Protein AF-A0A520C8S0-F1 (afdb_monomer)

Nearest PDB structures (foldseek):
  2jxl-assembly1_A  TM=5.239E-01  e=4.081E-01  Homo sapiens
  6u3a-assembly1_A  TM=5.490E-01  e=1.243E+00  Homo sapiens
  3jvt-assembly1_B  TM=3.681E-01  e=3.322E+00  Argopecten irradians

pLDDT: mean 90.54, std 10.07, range [38.84, 97.12]

Solvent-accessible surface area (backbone atoms only — not comparable to full-atom values): 5362 Å² total; per-residue (Å²): 131,88,72,78,79,83,84,82,47,71,46,79,56,97,92,40,74,36,74,58,80,86,50,71,64,49,49,66,44,48,79,74,55,63,73,88,58,54,90,61,78,57,43,66,46,64,97,58,102,61,66,49,72,63,38,57,71,40,26,80,86,66,82,54,46,40,33,64,71,37,53,36,52,49,36,50,55,52,57,73,71,62,133

Structure (mmCIF, N/CA/C/O backbone):
data_AF-A0A520C8S0-F1
#
_entry.id   AF-A0A520C8S0-F1
#
loop_
_atom_site.group_PDB
_atom_site.id
_atom_site.type_symbol
_atom_site.label_atom_id
_atom_site.label_alt_id
_atom_site.label_comp_id
_atom_site.label_asym_id
_atom_site.label_entity_id
_atom_site.label_seq_id
_atom_site.pdbx_PDB_ins_code
_atom_site.Cartn_x
_atom_site.Cartn_y
_atom_site.Cartn_z
_atom_site.occupancy
_atom_site.B_iso_or_equiv
_atom_site.auth_seq_id
_atom_site.auth_comp_id
_atom_site.auth_asym_id
_atom_site.auth_atom_id
_atom_site.pdbx_PDB_model_num
ATOM 1 N N . MET A 1 1 ? -25.688 3.022 -7.079 1.00 38.84 1 MET A N 1
ATOM 2 C CA . MET A 1 1 ? -25.699 1.816 -6.223 1.00 38.84 1 MET A CA 1
ATOM 3 C C . MET A 1 1 ? -24.896 2.165 -4.985 1.00 38.84 1 MET A C 1
ATOM 5 O O . MET A 1 1 ? -23.730 2.496 -5.140 1.00 38.84 1 MET A O 1
ATOM 9 N N . SER A 1 2 ? -25.509 2.233 -3.801 1.00 43.41 2 SER A N 1
ATOM 10 C CA . SER A 1 2 ? -24.758 2.499 -2.568 1.00 43.41 2 SER A CA 1
ATOM 11 C C . SER A 1 2 ? -23.908 1.269 -2.260 1.00 43.41 2 SER A C 1
ATOM 13 O O . SER A 1 2 ? -24.451 0.236 -1.868 1.00 43.41 2 SER A O 1
ATOM 15 N N . SER A 1 3 ? -22.602 1.342 -2.509 1.00 60.91 3 SER A N 1
ATOM 16 C CA . SER A 1 3 ? -21.680 0.316 -2.035 1.00 60.91 3 SER A CA 1
ATOM 17 C C . SER A 1 3 ? -21.692 0.346 -0.511 1.00 60.91 3 SER A C 1
ATOM 19 O O . SER A 1 3 ? -21.605 1.410 0.104 1.00 60.91 3 SER A O 1
ATOM 21 N N . THR A 1 4 ? -21.840 -0.817 0.115 1.00 75.44 4 THR A N 1
ATOM 22 C CA . THR A 1 4 ? -21.647 -0.927 1.559 1.00 75.44 4 THR A CA 1
ATOM 23 C C . THR A 1 4 ? -20.225 -0.441 1.881 1.00 75.44 4 THR A C 1
ATOM 25 O O . THR A 1 4 ? -19.283 -0.859 1.187 1.00 75.44 4 THR A O 1
ATOM 28 N N . PRO A 1 5 ? -20.047 0.458 2.869 1.00 81.19 5 PRO A N 1
ATOM 29 C CA . PRO A 1 5 ? -18.722 0.895 3.289 1.00 81.19 5 PRO A CA 1
ATOM 30 C C . PRO A 1 5 ? -17.883 -0.318 3.703 1.00 81.19 5 PRO A C 1
ATOM 32 O O . PRO A 1 5 ? -18.381 -1.194 4.415 1.00 81.19 5 PRO A O 1
ATOM 35 N N . HIS A 1 6 ? -16.626 -0.382 3.254 1.00 91.19 6 HIS A N 1
ATOM 36 C CA . HIS A 1 6 ? -15.715 -1.445 3.683 1.00 91.19 6 HIS A CA 1
ATOM 37 C C . HIS A 1 6 ? -15.451 -1.313 5.183 1.00 91.19 6 HIS A C 1
ATOM 39 O O . HIS A 1 6 ? -15.151 -0.220 5.668 1.00 91.19 6 HIS A O 1
ATOM 45 N N . THR A 1 7 ? -15.586 -2.409 5.926 1.00 91.69 7 THR A N 1
ATOM 46 C CA . THR A 1 7 ? -15.388 -2.393 7.380 1.00 91.69 7 THR A CA 1
ATOM 47 C C . THR A 1 7 ? -13.961 -2.806 7.706 1.00 91.69 7 THR A C 1
ATOM 49 O O . THR A 1 7 ? -13.631 -3.989 7.710 1.00 91.69 7 THR A O 1
ATOM 52 N N . TRP A 1 8 ? -13.122 -1.818 8.006 1.00 93.75 8 TRP A N 1
ATOM 53 C CA . TRP A 1 8 ? -11.745 -2.042 8.430 1.00 93.75 8 TRP A CA 1
ATOM 54 C C . TRP A 1 8 ? -11.679 -2.605 9.849 1.00 93.75 8 TRP A C 1
ATOM 56 O O . TRP A 1 8 ? -12.358 -2.128 10.761 1.00 93.75 8 TRP A O 1
ATOM 66 N N . GLN A 1 9 ? -10.824 -3.605 10.039 1.00 94.25 9 GLN A N 1
ATOM 67 C CA . GLN A 1 9 ? -10.473 -4.107 11.362 1.00 94.25 9 GLN A CA 1
ATOM 68 C C . GLN A 1 9 ? -9.195 -3.435 11.848 1.00 94.25 9 GLN A C 1
ATOM 70 O O . GLN A 1 9 ? -8.306 -3.116 11.060 1.00 94.25 9 GLN A O 1
ATOM 75 N N . PHE A 1 10 ? -9.095 -3.264 13.162 1.00 94.31 10 PHE A N 1
ATOM 76 C CA . PHE A 1 10 ? -7.964 -2.607 13.798 1.00 94.31 10 PHE A CA 1
ATOM 77 C C . PHE A 1 10 ? -7.435 -3.448 14.948 1.00 94.31 10 PHE A C 1
ATOM 79 O O . PHE A 1 10 ? -8.181 -4.176 15.607 1.00 94.31 10 PHE A O 1
ATOM 86 N N . PHE A 1 11 ? -6.142 -3.321 15.207 1.00 93.50 11 PHE A N 1
ATOM 87 C CA . PHE A 1 11 ? -5.510 -3.824 16.416 1.00 93.50 11 PHE A CA 1
ATOM 88 C C . PHE A 1 11 ? -4.607 -2.746 17.000 1.00 93.50 11 PHE A C 1
ATOM 90 O O . PHE A 1 11 ? -4.130 -1.865 16.288 1.00 93.50 11 PHE A O 1
ATOM 97 N N . ARG A 1 12 ? -4.369 -2.813 18.308 1.00 92.12 12 ARG A N 1
ATOM 98 C CA . ARG A 1 12 ? -3.517 -1.847 18.994 1.00 92.12 12 ARG A CA 1
ATOM 99 C C . ARG A 1 12 ? -2.108 -2.397 19.145 1.00 92.12 12 ARG A C 1
ATOM 101 O O . ARG A 1 12 ? -1.919 -3.451 19.749 1.00 92.12 12 ARG A O 1
ATOM 108 N N . ALA A 1 13 ? -1.127 -1.654 18.649 1.00 88.81 13 ALA A N 1
ATOM 109 C CA . ALA A 1 13 ? 0.288 -1.969 18.801 1.00 88.81 13 ALA A CA 1
ATOM 110 C C . ALA A 1 13 ? 1.113 -0.681 18.872 1.00 88.81 13 ALA A C 1
ATOM 112 O O . ALA A 1 13 ? 0.827 0.286 18.173 1.00 88.81 13 ALA A O 1
ATOM 113 N N . GLY A 1 14 ? 2.127 -0.646 19.743 1.00 83.56 14 GLY A N 1
ATOM 114 C CA . GLY A 1 14 ? 3.002 0.527 19.874 1.00 83.56 14 GLY A CA 1
ATOM 115 C C . GLY A 1 14 ? 2.277 1.822 20.268 1.00 83.56 14 GLY A C 1
ATOM 116 O O . GLY A 1 14 ? 2.738 2.903 19.926 1.00 83.56 14 GLY A O 1
ATOM 117 N N . GLY A 1 15 ? 1.130 1.725 20.951 1.00 86.25 15 GLY A N 1
ATOM 118 C CA . GLY A 1 15 ? 0.329 2.882 21.370 1.00 86.25 15 GLY A CA 1
ATOM 119 C C . GLY A 1 15 ? -0.577 3.483 20.289 1.00 86.25 15 GLY A C 1
ATOM 120 O O . GLY A 1 15 ? -1.246 4.473 20.566 1.00 86.25 15 GLY A O 1
ATOM 121 N N . VAL A 1 16 ? -0.639 2.884 19.096 1.00 86.75 16 VAL A N 1
ATOM 122 C CA . VAL A 1 16 ? -1.490 3.336 17.984 1.00 86.75 16 VAL A 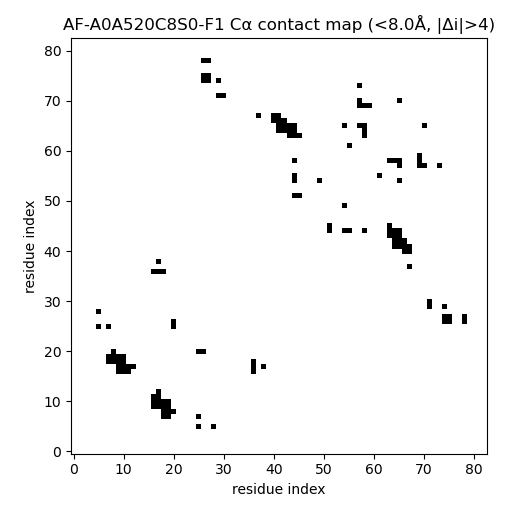CA 1
ATOM 123 C C . VAL A 1 16 ? -2.411 2.219 17.497 1.00 86.75 16 VAL A C 1
ATOM 125 O O . VAL A 1 16 ? -2.121 1.033 17.683 1.00 86.75 16 VAL A O 1
ATOM 128 N N . ASP A 1 17 ? -3.528 2.602 16.882 1.00 89.88 17 ASP A N 1
ATOM 129 C CA . ASP A 1 17 ? -4.421 1.667 16.201 1.00 89.88 17 ASP A CA 1
ATOM 130 C C . ASP A 1 17 ? -3.910 1.452 14.772 1.00 89.88 17 ASP A C 1
ATOM 132 O O . ASP A 1 17 ? -3.755 2.399 14.002 1.00 89.88 17 ASP A O 1
ATOM 136 N N . GLN A 1 18 ? -3.609 0.202 14.435 1.00 90.44 18 GLN A N 1
ATOM 137 C CA . GLN A 1 18 ? -3.121 -0.203 13.123 1.00 90.44 18 GLN A CA 1
ATOM 138 C C . GLN A 1 18 ? -4.201 -0.979 12.383 1.00 90.44 18 GLN A C 1
ATOM 140 O O . GLN A 1 18 ? -4.919 -1.789 12.979 1.00 90.44 18 GLN A O 1
ATOM 145 N N . VAL A 1 19 ? -4.304 -0.737 11.076 1.00 92.81 19 VAL A N 1
ATOM 146 C CA . VAL A 1 19 ? -5.228 -1.475 10.217 1.00 92.81 19 VAL A CA 1
ATOM 147 C C . VAL A 1 19 ? -4.777 -2.929 10.096 1.00 92.81 19 VAL A C 1
ATOM 149 O O . VAL A 1 19 ? -3.591 -3.237 9.974 1.00 92.81 19 VAL A O 1
ATOM 152 N N . VAL A 1 20 ? -5.739 -3.838 10.130 1.00 93.50 20 VAL A N 1
ATOM 153 C CA . VAL A 1 20 ? -5.531 -5.255 9.863 1.00 93.50 20 VAL A CA 1
ATOM 154 C C . VAL A 1 20 ? -5.860 -5.519 8.398 1.00 93.50 20 VAL A C 1
ATOM 156 O O . VAL A 1 20 ? -6.993 -5.302 7.980 1.00 93.50 20 VAL A O 1
ATOM 159 N N . ILE A 1 21 ? -4.898 -6.051 7.644 1.00 92.69 21 ILE A N 1
ATOM 160 C CA . ILE A 1 21 ? -5.108 -6.559 6.281 1.00 92.69 21 ILE A CA 1
ATOM 161 C C . ILE A 1 21 ? -5.127 -8.088 6.353 1.00 92.69 21 ILE A C 1
ATOM 163 O O . ILE A 1 21 ? -4.122 -8.699 6.719 1.00 92.69 21 ILE A O 1
ATOM 167 N N . ARG A 1 22 ? -6.272 -8.717 6.067 1.00 94.19 22 ARG A N 1
ATOM 168 C CA . ARG A 1 22 ? -6.447 -10.182 6.183 1.00 94.19 22 ARG A CA 1
ATOM 169 C C . ARG A 1 22 ? -7.032 -10.833 4.941 1.00 94.19 22 ARG A C 1
ATOM 171 O O . ARG A 1 22 ? -6.872 -12.038 4.765 1.00 94.19 22 ARG A O 1
ATOM 178 N N . THR A 1 23 ? -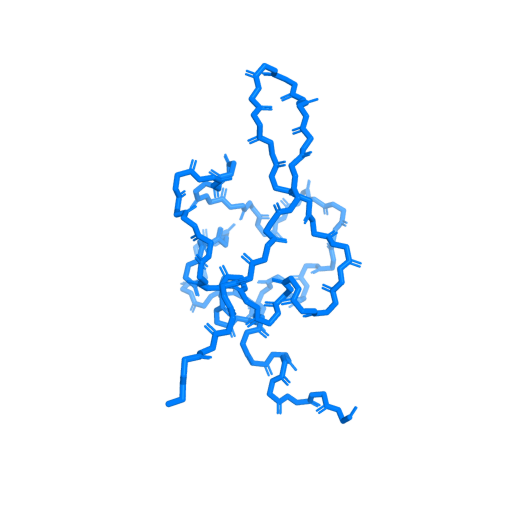7.733 -10.071 4.114 1.00 93.88 23 THR A N 1
ATOM 179 C CA . THR A 1 23 ? -8.520 -10.588 2.997 1.00 93.88 23 THR A CA 1
ATOM 180 C C . THR A 1 23 ? -8.156 -9.899 1.688 1.00 93.88 23 THR A C 1
ATOM 182 O O . THR A 1 23 ? -7.575 -8.815 1.672 1.00 93.88 23 THR A O 1
ATOM 185 N N . GLY A 1 24 ? -8.536 -10.516 0.567 1.00 93.00 24 GLY A N 1
ATOM 186 C CA . GLY A 1 24 ? -8.418 -9.874 -0.743 1.00 93.00 24 GLY A CA 1
ATOM 187 C C . GLY A 1 24 ? -9.290 -8.621 -0.876 1.00 93.00 24 GLY A C 1
ATOM 188 O O . GLY A 1 24 ? -8.907 -7.700 -1.589 1.00 93.00 24 GLY A O 1
ATOM 189 N N . GLU A 1 25 ? -10.422 -8.541 -0.161 1.00 93.69 25 GLU A N 1
ATOM 190 C CA . GLU A 1 25 ? -11.262 -7.336 -0.169 1.00 93.69 2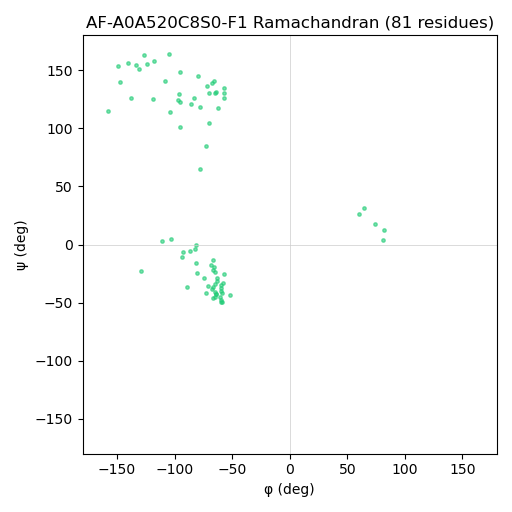5 GLU A CA 1
ATOM 191 C C . GLU A 1 25 ? -10.547 -6.150 0.492 1.00 93.69 25 GLU A C 1
ATOM 193 O O . GLU A 1 25 ? -10.626 -5.039 -0.024 1.00 93.69 25 GLU A O 1
ATOM 198 N N . ASP A 1 26 ? -9.770 -6.386 1.555 1.00 94.94 26 ASP A N 1
ATOM 199 C CA . ASP A 1 26 ? -8.939 -5.345 2.178 1.00 94.94 26 ASP A CA 1
ATOM 200 C C . ASP A 1 26 ? -7.939 -4.752 1.173 1.00 94.94 26 ASP A C 1
ATOM 202 O O . ASP A 1 26 ? -7.770 -3.537 1.099 1.00 94.94 26 ASP A O 1
ATOM 206 N N . ILE A 1 27 ? -7.316 -5.603 0.351 1.00 94.56 27 ILE A N 1
ATOM 207 C CA . ILE A 1 27 ? -6.390 -5.172 -0.706 1.00 94.56 27 ILE A CA 1
ATOM 208 C C . ILE A 1 27 ? -7.146 -4.398 -1.793 1.00 94.56 27 ILE A C 1
ATOM 210 O O . ILE A 1 27 ? -6.726 -3.310 -2.179 1.00 94.56 27 ILE A O 1
ATOM 214 N N . ALA A 1 28 ? -8.294 -4.908 -2.247 1.00 94.44 28 ALA A N 1
ATOM 215 C CA . ALA A 1 28 ? -9.096 -4.275 -3.296 1.00 94.44 28 ALA A CA 1
ATOM 216 C C . ALA A 1 28 ? -9.668 -2.909 -2.881 1.00 94.44 28 ALA A C 1
ATOM 218 O O . ALA A 1 28 ? -9.993 -2.075 -3.726 1.00 94.44 28 ALA A O 1
ATOM 219 N N . ARG A 1 29 ? -9.816 -2.676 -1.574 1.00 94.56 29 ARG A N 1
ATOM 220 C CA . ARG A 1 29 ? -10.355 -1.440 -0.996 1.00 94.56 29 ARG A CA 1
ATOM 221 C C . ARG A 1 29 ? -9.266 -0.533 -0.426 1.00 94.56 29 ARG A C 1
ATOM 223 O O . ARG A 1 29 ? -9.611 0.506 0.131 1.00 94.56 29 ARG A O 1
ATOM 230 N N . ILE A 1 30 ? -7.980 -0.868 -0.571 1.00 93.69 30 ILE A N 1
ATOM 231 C CA . ILE A 1 30 ? -6.876 -0.160 0.097 1.00 93.69 30 ILE A CA 1
ATOM 232 C C . ILE A 1 30 ? -6.824 1.339 -0.230 1.00 93.69 30 ILE A C 1
ATOM 234 O O . ILE A 1 30 ? -6.520 2.146 0.645 1.00 93.69 30 ILE A O 1
ATOM 238 N N . GLY A 1 31 ? -7.218 1.736 -1.446 1.00 93.06 31 GLY A N 1
ATOM 239 C CA . GLY A 1 31 ? -7.317 3.144 -1.852 1.00 93.06 31 GLY A CA 1
ATOM 240 C C . GLY A 1 31 ? -8.406 3.948 -1.123 1.00 93.06 31 GLY A C 1
ATOM 241 O O . GLY A 1 31 ? -8.411 5.172 -1.190 1.00 93.06 31 GLY A O 1
ATOM 242 N N . GLN A 1 32 ? -9.321 3.284 -0.409 1.00 93.38 32 GLN A N 1
ATOM 243 C CA . GLN A 1 32 ? -10.377 3.910 0.401 1.00 93.38 32 GLN A CA 1
ATOM 244 C C . GLN A 1 32 ? -9.956 4.101 1.868 1.00 93.38 32 GLN A C 1
ATOM 246 O O . GLN A 1 32 ? -10.713 4.678 2.650 1.00 93.38 32 GLN A O 1
ATOM 251 N N . LEU A 1 33 ? -8.788 3.586 2.268 1.00 91.81 33 LEU A N 1
ATOM 252 C CA . LEU A 1 33 ? -8.274 3.722 3.628 1.00 91.81 33 LEU A CA 1
ATOM 253 C C . LEU A 1 33 ? -7.859 5.176 3.898 1.00 91.81 33 LEU A C 1
ATOM 255 O O . LEU A 1 33 ? -7.102 5.757 3.120 1.00 91.81 33 LEU A O 1
ATOM 259 N N . ASP A 1 34 ? -8.308 5.751 5.021 1.00 89.19 34 ASP A N 1
ATOM 260 C CA . ASP A 1 34 ? -7.889 7.099 5.431 1.00 89.19 34 ASP A CA 1
ATOM 261 C C . ASP A 1 34 ? -6.360 7.153 5.543 1.00 89.19 34 ASP A C 1
ATOM 263 O O . ASP A 1 34 ? -5.737 6.360 6.255 1.00 89.19 34 ASP A O 1
ATOM 267 N N . GLN A 1 35 ? -5.754 8.117 4.851 1.00 86.00 35 GLN A N 1
ATOM 268 C CA . GLN A 1 35 ? -4.309 8.284 4.796 1.00 86.00 35 GLN A CA 1
ATOM 269 C C . GLN A 1 35 ? -3.666 8.452 6.185 1.00 86.00 35 GLN A C 1
ATOM 271 O O . GLN A 1 35 ? -2.511 8.080 6.375 1.00 86.00 35 GLN A O 1
ATOM 276 N N . LYS A 1 36 ? -4.405 8.944 7.186 1.00 87.38 36 LYS A N 1
ATOM 277 C CA . LYS A 1 36 ? -3.929 9.090 8.574 1.00 87.38 36 LYS A CA 1
ATOM 278 C C . LYS A 1 36 ? -3.633 7.759 9.26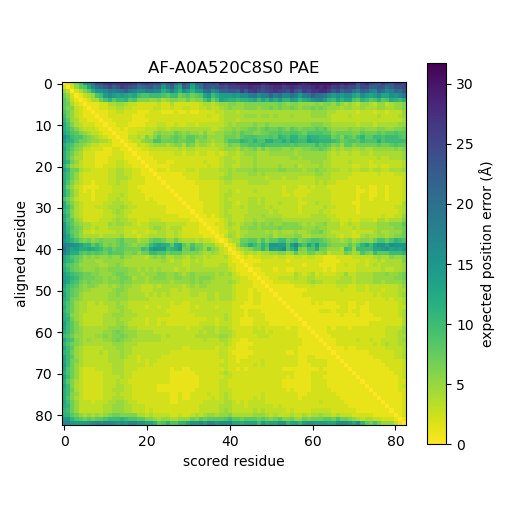7 1.00 87.38 36 LYS A C 1
ATOM 280 O O . LYS A 1 36 ? -2.934 7.752 10.275 1.00 87.38 36 LYS A O 1
ATOM 285 N N . LEU A 1 37 ? -4.179 6.656 8.755 1.00 87.62 37 LEU A N 1
ATOM 286 C CA . LEU A 1 37 ? -3.984 5.308 9.296 1.00 87.62 37 LEU A CA 1
ATOM 287 C C . LEU A 1 37 ? -2.726 4.622 8.736 1.00 87.62 37 LEU A C 1
ATOM 289 O O . LEU A 1 37 ? -2.376 3.526 9.172 1.00 87.62 37 LEU A O 1
ATOM 293 N N . TRP A 1 38 ? -2.037 5.248 7.778 1.00 86.75 38 TRP A N 1
ATOM 294 C CA . TRP A 1 38 ? -0.811 4.715 7.196 1.00 86.75 38 TRP A CA 1
ATOM 295 C C . TRP A 1 38 ? 0.369 4.955 8.135 1.00 86.75 38 TRP A C 1
ATOM 297 O O . TRP A 1 38 ? 0.734 6.091 8.427 1.00 86.75 38 TRP A O 1
ATOM 307 N N . VAL A 1 39 ? 0.989 3.867 8.590 1.00 7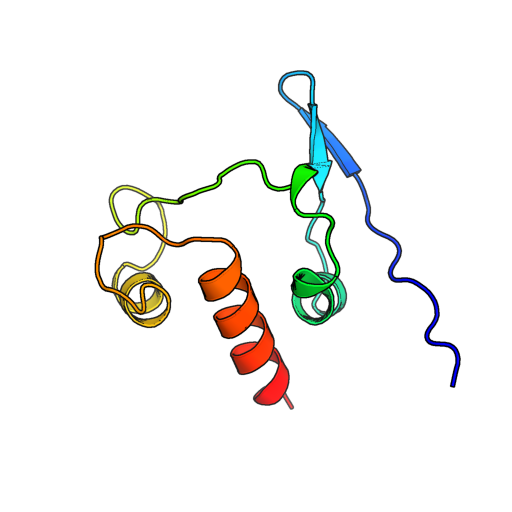8.75 39 VAL A N 1
ATOM 308 C CA . VAL A 1 39 ? 2.108 3.918 9.546 1.00 78.75 39 VAL A CA 1
ATOM 309 C C . VAL A 1 39 ? 3.383 4.476 8.903 1.00 78.75 39 VAL A C 1
ATOM 311 O O . VAL A 1 39 ? 4.143 5.189 9.554 1.00 78.75 39 VAL A O 1
ATOM 314 N N . ALA A 1 40 ? 3.618 4.174 7.623 1.00 75.69 40 ALA A N 1
ATOM 315 C CA . ALA A 1 40 ? 4.780 4.640 6.876 1.00 75.69 40 ALA A CA 1
ATOM 316 C C . ALA A 1 40 ? 4.345 5.501 5.687 1.00 75.69 40 ALA A C 1
ATOM 318 O O . ALA A 1 40 ? 3.580 5.064 4.831 1.00 75.69 40 ALA A O 1
ATOM 319 N N . LEU A 1 41 ? 4.888 6.717 5.615 1.00 77.56 41 LEU A N 1
ATOM 320 C CA . LEU A 1 41 ? 4.708 7.606 4.462 1.00 77.56 41 LEU A CA 1
ATOM 321 C C . LEU A 1 41 ? 5.657 7.259 3.306 1.00 77.56 41 LEU A C 1
ATOM 323 O O . LEU A 1 41 ? 5.455 7.729 2.188 1.00 77.56 41 LEU A O 1
ATOM 327 N N . ALA A 1 42 ? 6.698 6.473 3.593 1.00 85.38 42 ALA A N 1
ATOM 328 C CA . ALA A 1 42 ? 7.666 5.991 2.623 1.00 85.38 42 ALA A CA 1
ATOM 329 C C . ALA A 1 42 ? 8.353 4.716 3.157 1.00 85.38 42 ALA A C 1
ATOM 331 O O . ALA A 1 42 ? 9.040 4.765 4.180 1.00 85.38 42 ALA A O 1
ATOM 332 N N . CYS A 1 43 ? 8.146 3.578 2.495 1.00 91.38 43 CYS A N 1
ATOM 333 C CA . CYS A 1 43 ? 8.740 2.284 2.842 1.00 91.38 43 CYS A CA 1
ATOM 334 C C . CYS A 1 43 ? 10.004 2.044 1.998 1.00 91.38 43 CYS A C 1
ATOM 336 O O . CYS A 1 43 ? 9.924 2.200 0.781 1.00 91.38 43 CYS A O 1
ATOM 338 N N . PRO A 1 44 ? 11.164 1.679 2.573 1.00 94.88 44 PRO A N 1
ATOM 339 C CA . PRO A 1 44 ? 12.365 1.426 1.779 1.00 94.88 44 PRO A CA 1
ATOM 340 C C . PRO A 1 44 ? 12.191 0.202 0.868 1.00 94.88 44 PRO A C 1
ATOM 342 O O . PRO A 1 44 ? 11.662 -0.825 1.285 1.00 94.88 44 PRO A O 1
ATOM 345 N N . THR A 1 45 ? 12.712 0.269 -0.357 1.00 95.75 45 THR A N 1
ATOM 346 C CA . THR A 1 45 ? 12.665 -0.855 -1.315 1.00 95.75 45 THR A CA 1
ATOM 347 C C . THR A 1 45 ? 13.750 -1.910 -1.075 1.00 95.75 45 THR A C 1
ATOM 349 O O . THR A 1 45 ? 13.860 -2.884 -1.823 1.00 95.75 45 THR A O 1
ATOM 352 N N . ARG A 1 46 ? 14.611 -1.712 -0.069 1.00 96.06 46 ARG A N 1
ATOM 353 C CA . ARG A 1 46 ? 15.770 -2.557 0.254 1.00 96.06 46 ARG A CA 1
ATOM 354 C C . ARG A 1 46 ? 15.920 -2.705 1.765 1.00 96.06 46 ARG A C 1
ATOM 356 O O . ARG A 1 46 ? 15.497 -1.838 2.523 1.00 96.06 46 ARG A O 1
ATOM 363 N N . GLY A 1 47 ? 16.572 -3.787 2.195 1.00 93.50 47 GLY A N 1
ATOM 364 C CA .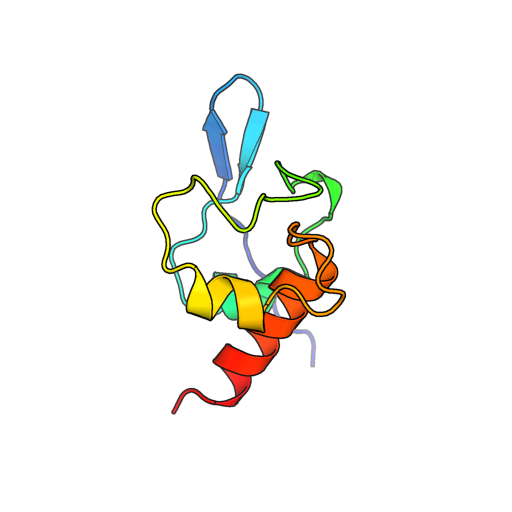 GLY A 1 47 ? 16.820 -4.050 3.618 1.00 93.50 47 GLY A CA 1
ATOM 365 C C . GLY A 1 47 ? 15.580 -4.501 4.396 1.00 93.50 47 GLY A C 1
ATOM 366 O O . GLY A 1 47 ? 15.583 -4.440 5.621 1.00 93.50 47 GLY A O 1
ATOM 367 N N . ILE A 1 48 ? 14.540 -4.947 3.688 1.00 93.19 48 ILE A N 1
ATOM 368 C CA . ILE A 1 48 ? 13.343 -5.571 4.253 1.00 93.19 48 ILE A CA 1
ATOM 369 C C . ILE A 1 48 ? 13.224 -7.007 3.741 1.00 93.19 48 ILE A C 1
ATOM 371 O O . ILE A 1 48 ? 13.776 -7.347 2.693 1.00 93.19 48 ILE A O 1
ATOM 375 N N . GLU A 1 49 ? 12.498 -7.846 4.472 1.00 94.62 49 GLU A N 1
ATOM 376 C CA . GLU A 1 49 ? 12.255 -9.248 4.116 1.00 94.62 49 GLU A CA 1
ATOM 377 C C . GLU A 1 49 ? 11.182 -9.369 3.020 1.00 94.62 49 GLU A C 1
ATOM 379 O O . GLU A 1 49 ? 10.087 -9.883 3.235 1.00 94.62 49 GLU A O 1
ATOM 384 N N . PHE A 1 50 ? 11.483 -8.847 1.830 1.00 94.25 50 PHE A N 1
ATOM 385 C CA . PHE A 1 50 ? 10.612 -8.909 0.659 1.00 94.25 50 PHE A CA 1
ATOM 386 C C . PHE A 1 50 ? 11.446 -8.938 -0.628 1.00 94.25 50 PHE A C 1
ATOM 388 O O . PHE A 1 50 ? 12.574 -8.443 -0.650 1.00 94.25 50 PHE A O 1
ATOM 395 N N . ASP A 1 51 ? 10.908 -9.523 -1.702 1.00 96.25 51 ASP A N 1
ATOM 396 C CA . ASP A 1 51 ? 11.614 -9.631 -2.981 1.00 96.25 51 ASP A CA 1
ATOM 397 C C . ASP A 1 51 ? 11.919 -8.240 -3.582 1.00 96.25 51 ASP A C 1
ATOM 399 O O . ASP A 1 51 ? 10.989 -7.509 -3.941 1.00 96.25 51 ASP A O 1
ATOM 403 N N . PRO A 1 52 ? 13.202 -7.865 -3.756 1.00 95.25 52 PRO A N 1
ATOM 404 C CA . PRO A 1 52 ? 13.564 -6.533 -4.234 1.00 95.25 52 PRO A CA 1
ATOM 405 C C . PRO A 1 52 ? 13.072 -6.233 -5.649 1.00 95.25 52 PRO A C 1
ATOM 407 O O . PRO A 1 52 ? 12.770 -5.083 -5.951 1.00 95.25 52 PRO A O 1
ATOM 410 N N . ARG A 1 53 ? 12.971 -7.252 -6.515 1.00 95.94 53 ARG A N 1
ATOM 411 C CA . ARG A 1 53 ? 12.526 -7.063 -7.904 1.00 95.94 53 ARG A CA 1
ATOM 412 C C . ARG A 1 53 ? 11.061 -6.664 -7.964 1.00 95.94 53 ARG A C 1
ATOM 414 O O . ARG A 1 53 ? 10.693 -5.825 -8.773 1.00 95.94 53 ARG A O 1
ATOM 421 N N . THR A 1 54 ? 10.239 -7.239 -7.097 1.00 95.88 54 THR A N 1
ATOM 422 C CA . THR A 1 54 ? 8.837 -6.851 -6.961 1.00 95.88 54 THR A CA 1
ATOM 423 C C . THR A 1 54 ? 8.716 -5.419 -6.442 1.00 95.88 54 THR A C 1
ATOM 425 O O . THR A 1 54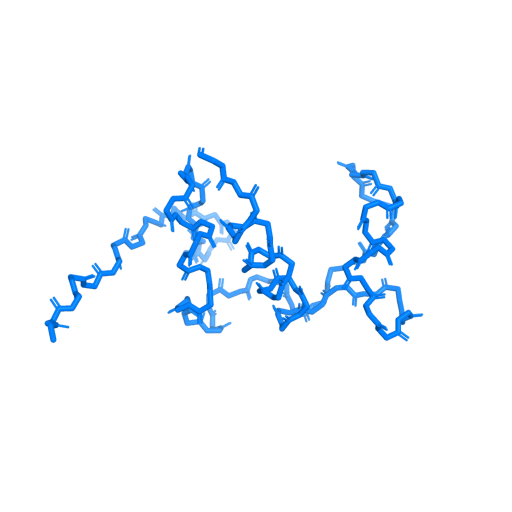 ? 7.911 -4.656 -6.962 1.00 95.88 54 THR A O 1
ATOM 428 N N . LEU A 1 55 ? 9.552 -5.012 -5.480 1.00 96.50 55 LEU A N 1
ATOM 429 C CA . LEU A 1 55 ? 9.564 -3.627 -4.988 1.00 96.50 55 LEU A CA 1
ATOM 430 C C . LEU A 1 55 ? 10.002 -2.635 -6.073 1.00 96.50 55 LEU A C 1
ATOM 432 O O . LEU A 1 55 ? 9.446 -1.547 -6.140 1.00 96.50 55 LEU A O 1
ATOM 436 N N . ASP A 1 56 ? 10.918 -3.029 -6.962 1.00 96.00 56 ASP A N 1
ATOM 437 C CA . ASP A 1 56 ? 11.336 -2.213 -8.114 1.00 96.00 56 ASP A CA 1
ATOM 438 C C . ASP A 1 56 ? 10.221 -2.005 -9.151 1.00 96.00 56 ASP A C 1
ATOM 440 O O . ASP A 1 56 ? 10.281 -1.063 -9.936 1.00 96.00 56 ASP A O 1
ATOM 444 N N . LEU A 1 57 ? 9.207 -2.878 -9.181 1.00 96.75 57 LEU A N 1
ATOM 445 C CA . LEU A 1 57 ? 8.019 -2.688 -10.021 1.00 96.75 57 LEU A CA 1
ATOM 446 C C . LEU A 1 57 ? 7.014 -1.715 -9.394 1.00 96.75 57 LEU A C 1
ATOM 448 O O . LEU A 1 57 ? 6.209 -1.135 -10.118 1.00 96.75 57 LEU A O 1
ATOM 452 N N . ILE A 1 58 ? 7.041 -1.570 -8.066 1.00 97.12 58 ILE A N 1
ATOM 453 C CA . ILE A 1 58 ? 6.143 -0.685 -7.314 1.00 97.12 58 ILE A CA 1
ATOM 454 C C . ILE A 1 58 ? 6.742 0.722 -7.197 1.00 97.12 58 ILE A C 1
ATOM 45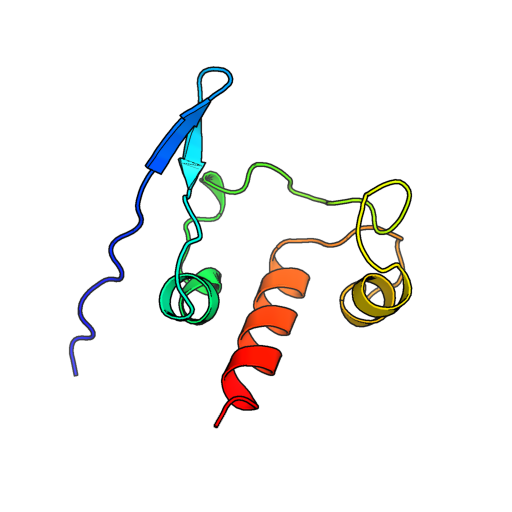6 O O . ILE A 1 58 ? 5.996 1.688 -7.263 1.00 97.12 58 ILE A O 1
ATOM 460 N N . ASP A 1 59 ? 8.064 0.840 -7.050 1.00 96.88 59 ASP A N 1
ATOM 461 C CA . ASP A 1 59 ? 8.812 2.106 -7.012 1.00 96.88 59 ASP A CA 1
ATOM 462 C C . ASP A 1 59 ? 8.885 2.740 -8.414 1.00 96.88 59 ASP A C 1
ATOM 464 O O . ASP A 1 59 ? 9.811 2.517 -9.202 1.00 96.88 59 ASP A O 1
ATOM 468 N N . THR A 1 60 ? 7.836 3.482 -8.761 1.00 96.06 60 THR A N 1
ATOM 469 C CA . THR A 1 60 ? 7.613 4.022 -10.105 1.00 96.06 60 THR A CA 1
ATOM 470 C C . THR A 1 60 ? 8.519 5.204 -10.431 1.00 96.06 60 THR A C 1
ATOM 472 O O . THR A 1 60 ? 8.861 5.396 -11.603 1.00 96.06 60 THR A O 1
ATOM 475 N N . ASP A 1 61 ? 8.928 5.977 -9.420 1.00 95.81 61 ASP A N 1
ATOM 476 C CA . ASP A 1 61 ? 9.840 7.114 -9.579 1.00 95.81 61 ASP A CA 1
ATOM 477 C C . ASP A 1 61 ? 11.321 6.751 -9.357 1.00 95.81 61 ASP A C 1
ATOM 479 O O . ASP A 1 61 ? 12.206 7.509 -9.771 1.00 95.81 61 ASP A O 1
ATOM 483 N N . ARG A 1 62 ? 11.588 5.541 -8.843 1.00 95.94 62 ARG A N 1
ATOM 484 C CA . ARG A 1 62 ? 12.917 4.959 -8.609 1.00 95.94 62 ARG A CA 1
ATOM 485 C C . ARG A 1 62 ? 13.725 5.720 -7.557 1.00 95.94 62 ARG A C 1
ATOM 487 O O . ARG A 1 62 ? 14.957 5.763 -7.650 1.00 95.94 62 ARG A O 1
ATOM 494 N N . ASP A 1 63 ? 13.063 6.318 -6.565 1.00 96.38 63 ASP A N 1
ATOM 495 C CA . ASP A 1 63 ? 13.719 7.006 -5.445 1.00 96.38 63 ASP A CA 1
ATOM 496 C C . ASP A 1 63 ? 14.164 6.048 -4.315 1.00 96.38 63 ASP A C 1
ATOM 498 O O . ASP A 1 63 ? 14.835 6.463 -3.357 1.00 96.38 63 ASP A O 1
ATOM 502 N N . GLY A 1 64 ? 13.846 4.754 -4.441 1.00 96.06 64 GLY A N 1
ATOM 503 C CA . GLY A 1 64 ? 14.144 3.723 -3.456 1.00 96.06 64 GLY A CA 1
ATOM 504 C C . GLY A 1 64 ? 13.136 3.667 -2.308 1.00 96.06 64 GLY A C 1
ATOM 505 O O . GLY A 1 64 ? 13.414 3.023 -1.285 1.00 96.06 64 GLY A O 1
ATOM 506 N N . ARG A 1 65 ? 11.986 4.340 -2.432 1.00 96.12 65 ARG A N 1
ATOM 507 C CA . ARG A 1 65 ? 10.935 4.373 -1.418 1.00 96.12 65 ARG A CA 1
ATOM 508 C C . ARG A 1 65 ? 9.543 4.257 -2.027 1.00 96.12 65 ARG A C 1
ATOM 510 O O . ARG A 1 65 ? 9.096 5.106 -2.774 1.00 96.12 65 ARG A O 1
ATOM 517 N N . ILE A 1 66 ? 8.783 3.289 -1.536 1.00 95.75 66 ILE A N 1
ATOM 518 C CA . ILE A 1 66 ? 7.376 3.122 -1.900 1.00 95.75 66 ILE A CA 1
ATOM 519 C C . ILE A 1 66 ? 6.510 4.048 -1.056 1.00 95.75 66 ILE A C 1
ATOM 521 O O . ILE A 1 66 ? 6.539 3.991 0.181 1.00 95.75 66 ILE A O 1
ATOM 525 N N . ARG A 1 67 ? 5.690 4.862 -1.717 1.00 93.94 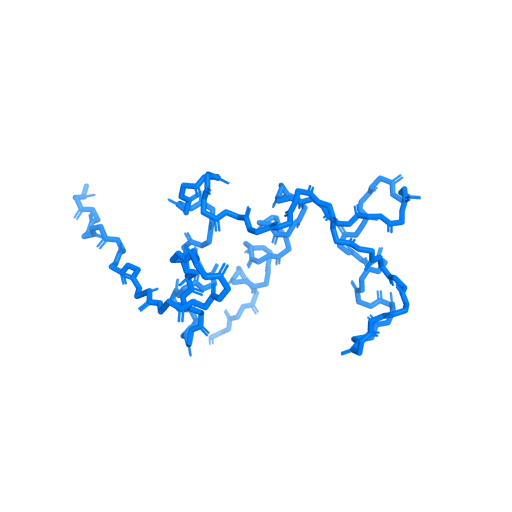67 ARG A N 1
ATOM 526 C CA . ARG A 1 67 ? 4.708 5.757 -1.084 1.00 93.94 67 ARG A CA 1
ATOM 527 C C . ARG A 1 67 ? 3.282 5.210 -1.221 1.00 93.94 67 ARG A C 1
ATOM 529 O O . ARG A 1 67 ? 3.030 4.355 -2.070 1.00 93.94 67 ARG A O 1
ATOM 536 N N . PRO A 1 68 ? 2.309 5.713 -0.431 1.00 94.00 68 PRO A N 1
ATOM 537 C CA . PRO A 1 68 ? 0.930 5.233 -0.502 1.00 94.00 68 PRO A CA 1
ATOM 538 C C . PRO A 1 68 ? 0.322 5.219 -1.916 1.00 94.00 68 PRO A C 1
ATOM 540 O O . PRO A 1 68 ? -0.272 4.202 -2.260 1.00 94.00 68 PRO A O 1
ATOM 543 N N . PRO A 1 69 ? 0.490 6.254 -2.771 1.00 94.25 69 PRO A N 1
ATOM 544 C CA . PRO A 1 69 ? -0.074 6.228 -4.124 1.00 94.25 69 PRO A CA 1
ATOM 545 C C . PRO A 1 69 ? 0.442 5.068 -4.982 1.00 94.25 69 PRO A C 1
ATOM 547 O O . PRO A 1 69 ? -0.323 4.468 -5.729 1.00 94.25 69 PRO A O 1
ATOM 550 N N . GLU A 1 70 ? 1.720 4.724 -4.845 1.00 96.56 70 GLU A N 1
ATOM 551 C CA . GLU A 1 70 ? 2.349 3.637 -5.597 1.00 96.56 70 GLU A CA 1
ATOM 552 C C . GLU A 1 70 ? 1.880 2.273 -5.106 1.00 96.56 70 GLU A C 1
ATOM 554 O O . GLU A 1 70 ? 1.546 1.401 -5.908 1.00 96.56 70 GLU A O 1
ATOM 559 N N . LEU A 1 71 ? 1.775 2.103 -3.782 1.00 94.56 71 LEU A N 1
ATOM 560 C CA . LEU A 1 71 ? 1.237 0.873 -3.211 1.00 94.56 71 LEU A CA 1
ATOM 561 C C . LEU A 1 71 ? -0.232 0.676 -3.606 1.00 94.56 71 LEU A C 1
ATOM 563 O O . LEU A 1 71 ? -0.618 -0.429 -3.979 1.00 94.56 71 LEU A O 1
ATOM 567 N N . ILE A 1 72 ? -1.039 1.741 -3.560 1.00 95.31 72 ILE A N 1
ATOM 568 C CA . ILE A 1 72 ? -2.443 1.710 -3.991 1.00 95.31 72 ILE A CA 1
ATOM 569 C C . ILE A 1 72 ? -2.527 1.294 -5.463 1.00 95.31 72 ILE A C 1
ATOM 571 O O . ILE A 1 72 ? -3.249 0.349 -5.775 1.00 95.31 72 ILE A O 1
ATOM 575 N N . ALA A 1 73 ? -1.743 1.921 -6.345 1.00 96.94 73 ALA A N 1
ATOM 576 C CA . ALA A 1 73 ? -1.722 1.581 -7.767 1.00 96.94 73 ALA A CA 1
ATOM 577 C C . ALA A 1 73 ? -1.309 0.118 -8.012 1.00 96.94 73 ALA A C 1
ATOM 579 O O . ALA A 1 73 ? -1.911 -0.567 -8.840 1.00 96.94 73 ALA A O 1
ATOM 580 N N . ALA A 1 74 ? -0.324 -0.391 -7.266 1.00 96.69 74 ALA A N 1
ATOM 581 C CA . ALA A 1 74 ? 0.093 -1.788 -7.348 1.00 96.69 74 ALA A CA 1
ATOM 582 C C . ALA A 1 74 ? -1.021 -2.756 -6.910 1.00 96.69 74 ALA A C 1
ATOM 584 O O . ALA A 1 74 ? -1.256 -3.769 -7.573 1.00 96.69 74 ALA A O 1
ATOM 585 N N . CYS A 1 75 ? -1.738 -2.441 -5.828 1.00 95.88 75 CYS A N 1
ATOM 586 C CA . CYS A 1 75 ? -2.879 -3.230 -5.364 1.00 95.88 75 CYS A CA 1
ATOM 587 C C . CYS A 1 75 ? -4.039 -3.211 -6.366 1.00 95.88 75 CYS A C 1
ATOM 589 O O . CYS A 1 75 ? -4.583 -4.267 -6.683 1.00 95.88 75 CYS A O 1
ATOM 591 N N . GLU A 1 76 ? -4.388 -2.043 -6.905 1.00 95.50 76 GLU A N 1
ATOM 592 C CA . GLU A 1 76 ? -5.430 -1.900 -7.928 1.00 95.50 76 GLU A CA 1
ATOM 593 C C . GLU A 1 76 ? -5.085 -2.692 -9.193 1.00 95.50 76 GLU A C 1
ATOM 595 O O . GLU A 1 76 ? -5.924 -3.438 -9.707 1.00 95.50 76 GLU A O 1
ATOM 600 N N . TRP A 1 77 ? -3.834 -2.598 -9.657 1.00 96.38 77 TRP A N 1
ATOM 601 C CA . TRP A 1 77 ? -3.346 -3.388 -10.784 1.00 96.38 77 TRP A CA 1
ATOM 602 C C . TRP A 1 77 ? -3.456 -4.887 -10.502 1.00 96.38 77 TRP A C 1
ATOM 604 O O . TRP A 1 77 ? -3.989 -5.621 -11.334 1.00 96.38 77 TRP A O 1
ATOM 614 N N . ALA A 1 78 ? -3.006 -5.346 -9.331 1.00 95.38 78 ALA A N 1
ATOM 615 C CA . ALA A 1 78 ? -3.075 -6.756 -8.968 1.00 95.38 78 ALA A CA 1
ATOM 616 C C . ALA A 1 78 ? -4.527 -7.248 -8.963 1.00 95.38 78 ALA A C 1
ATOM 618 O O . ALA A 1 78 ? -4.838 -8.233 -9.628 1.00 95.38 78 ALA A O 1
ATOM 619 N N . CYS A 1 79 ? -5.433 -6.524 -8.297 1.00 94.81 79 CYS A N 1
ATOM 620 C CA . CYS A 1 79 ? -6.852 -6.867 -8.229 1.00 94.81 79 CYS A CA 1
ATOM 621 C C . CYS A 1 79 ? -7.527 -6.927 -9.606 1.00 94.81 79 CYS A C 1
ATOM 623 O O . CYS A 1 79 ? -8.372 -7.793 -9.819 1.00 94.81 79 CYS A O 1
ATOM 625 N N . ALA A 1 80 ? -7.134 -6.072 -10.553 1.00 95.00 80 ALA A N 1
ATOM 626 C CA . ALA A 1 80 ? -7.668 -6.084 -11.916 1.00 95.00 80 ALA A CA 1
ATOM 627 C C . ALA A 1 80 ? -7.260 -7.322 -12.744 1.00 95.00 80 ALA A C 1
ATOM 629 O O . ALA A 1 80 ? -7.887 -7.601 -13.765 1.00 95.00 80 ALA A O 1
ATOM 630 N N . HIS A 1 81 ? -6.226 -8.060 -12.325 1.00 94.62 81 HIS A N 1
ATOM 631 C CA . HIS A 1 81 ? -5.679 -9.213 -13.053 1.00 94.62 81 HIS A CA 1
ATOM 632 C C . HIS A 1 81 ? -5.941 -10.564 -12.363 1.00 94.62 81 HIS A C 1
ATOM 634 O O . HIS A 1 81 ? -5.487 -11.604 -12.852 1.00 94.62 81 HIS A O 1
ATOM 640 N N . LEU A 1 82 ? -6.675 -10.572 -11.247 1.00 88.31 82 LEU A N 1
ATOM 641 C CA . LEU A 1 82 ? -7.130 -11.797 -10.585 1.00 88.31 82 LEU A CA 1
ATOM 642 C C . LEU A 1 82 ? -8.372 -12.363 -11.300 1.00 88.31 82 LEU A C 1
ATOM 644 O O . LEU A 1 82 ? -9.190 -11.608 -11.824 1.00 88.31 82 LEU A O 1
ATOM 648 N N . LYS A 1 83 ? -8.486 -13.696 -11.348 1.00 69.62 83 LYS A N 1
ATOM 649 C CA . LYS A 1 83 ? -9.612 -14.432 -11.952 1.00 69.62 83 LYS A CA 1
ATOM 650 C C . LYS A 1 83 ? -10.583 -14.935 -10.898 1.00 69.62 83 LYS A C 1
ATOM 652 O O . LYS A 1 83 ? -10.091 -15.351 -9.826 1.00 69.62 83 LYS A O 1
#

Sequence (83 aa):
MSSTPHTWQFFRAGGVDQVVIRTGEDIARIGQLDQKLWVALACPTRGIEFDPRTLDLIDTDRDGRIRPPELIAACEWACAHLK

Foldseek 3Di:
DDDDDDDWDWDDDPNDTATDDDDLVCLCCVVVDDPVRDPDQWAFLDPDPDDSVVSVVLPPVPPRTHGSVSSNVVSNVVVVPDD

Radius of gyration: 13.97 Å; Cα contacts (8 Å, |Δi|>4): 69; chains: 1; bounding box: 42×24×34 Å

Secondary structure (DSSP, 8-state):
--PPPP--EEEEETTEEEEE--SHHHHHTGGGS-GGG-S-SSEESSSSSS-HHHHHHH-SS-SSEE-HHHHHHHHHHHHHT--

Mean predicted aligned error: 4.55 Å